Protein AF-A0AA39VRW8-F1 (afdb_monomer_lite)

Foldseek 3Di:
DVVVVVVVVVQLPVQPDDDLEAEEEDADPVVQQDDPVNLVVDAQRHARHQEYEYEYADDDCLQCVLSNVLSVCRNYVNHQKYKYWYDDQWIKIKIKGFDFDDFDDDPNDGPPLRPPRPNCSSLVGTAKIKIWIWIHHDPPGIDIDIDIAGDSCSSVVSSVVSNVD

Sequence (165 aa):
MELQRRAKGLFSCLFHDFSEVLNLQSDMVENMIVTRELREMLPSPLSTVKHLNLRLVTFSIHLVIAKLVDGLLWIAPHTKTVSIEYGDLDKASFKFSFSYKKQVIYDGKTANCCKSFPISCWQHCIEKVELEINHEYYRRGKNTKMYILKGADFMEQIDAVCSTF

Secondary structure (DSSP, 8-state):
-HHHHHHHHHHHHTTSSS-SEEEEEES-SGGG---HHHHHHS--S-SS--EEEEEE-SS--GGGHHHHHHHHHHHSTT-SEEEEEE-SSSEEEEEEEEEEPPPPEETTEE--TTTT-HHHHHHHHEEEEEEEEEEEETTTEEEEEEEEEESTTHHHHHHHHHTT-

Radius of gyration: 16.98 Å; chains: 1; bounding box: 42×40×42 Å

Structure (mmCIF, N/CA/C/O backbone):
data_AF-A0AA39VRW8-F1
#
_entry.id   AF-A0AA39VRW8-F1
#
loop_
_atom_site.group_PDB
_atom_site.id
_atom_site.type_symbol
_atom_site.label_atom_id
_atom_site.label_alt_id
_atom_site.label_comp_id
_atom_site.label_asym_id
_atom_site.label_entity_id
_atom_site.label_seq_id
_atom_site.pdbx_PDB_ins_code
_atom_site.Cartn_x
_atom_site.Cartn_y
_atom_site.Cartn_z
_atom_site.occupancy
_atom_site.B_iso_or_equiv
_atom_site.auth_seq_id
_atom_site.auth_comp_id
_atom_site.auth_asym_id
_atom_site.auth_atom_id
_atom_site.pdbx_PDB_model_num
ATOM 1 N N . MET A 1 1 ? 15.060 -24.378 16.123 1.00 37.03 1 MET A N 1
ATOM 2 C CA . MET A 1 1 ? 13.695 -23.977 16.544 1.00 37.03 1 MET A CA 1
ATOM 3 C C . MET A 1 1 ? 13.689 -22.895 17.631 1.00 37.03 1 MET A C 1
ATOM 5 O O . MET A 1 1 ? 12.884 -21.979 17.523 1.00 37.03 1 MET A O 1
ATOM 9 N N . GLU A 1 2 ? 14.601 -22.921 18.611 1.00 24.92 2 GLU A N 1
ATOM 10 C CA . GLU A 1 2 ? 14.696 -21.908 19.689 1.00 24.92 2 GLU A CA 1
ATOM 11 C C . GLU A 1 2 ? 15.100 -20.492 19.215 1.00 24.92 2 GLU A C 1
ATOM 13 O O . GLU A 1 2 ? 14.558 -19.490 19.678 1.00 24.92 2 GLU A O 1
ATOM 18 N N . LEU A 1 3 ? 16.007 -20.395 18.234 1.00 26.12 3 LEU A N 1
ATOM 19 C CA . LEU A 1 3 ? 16.495 -19.116 17.687 1.00 26.12 3 LEU A CA 1
ATOM 20 C C . LEU A 1 3 ? 15.412 -18.337 16.915 1.00 26.12 3 LEU A C 1
ATOM 22 O O . LEU A 1 3 ? 15.323 -17.119 17.043 1.00 26.12 3 LEU A O 1
ATOM 26 N N . GLN A 1 4 ? 14.516 -19.035 16.205 1.00 30.80 4 GLN A N 1
ATOM 27 C CA . GLN A 1 4 ? 13.349 -18.409 15.569 1.00 30.80 4 GLN A CA 1
ATOM 28 C C . GLN A 1 4 ? 12.312 -17.931 16.594 1.00 30.80 4 GLN A C 1
ATOM 30 O O . GLN A 1 4 ? 11.636 -16.940 16.345 1.00 30.80 4 GLN A O 1
ATOM 35 N N . ARG A 1 5 ? 12.183 -18.583 17.759 1.00 32.03 5 ARG A N 1
ATOM 36 C CA . ARG A 1 5 ? 11.284 -18.123 18.834 1.00 32.03 5 ARG A CA 1
ATOM 37 C C . ARG A 1 5 ? 11.820 -16.880 19.549 1.00 32.03 5 ARG A C 1
ATOM 39 O O . ARG A 1 5 ? 11.036 -15.994 19.870 1.00 32.03 5 ARG A O 1
ATOM 46 N N . ARG A 1 6 ? 13.142 -16.765 19.728 1.00 27.52 6 ARG A N 1
ATOM 47 C CA . ARG A 1 6 ? 13.767 -15.545 20.276 1.00 27.52 6 ARG A CA 1
ATOM 48 C C . ARG A 1 6 ? 13.667 -14.353 19.323 1.00 27.52 6 ARG A C 1
ATOM 50 O O . ARG A 1 6 ? 13.346 -13.262 19.780 1.00 27.52 6 ARG A O 1
ATOM 57 N N . ALA A 1 7 ? 13.825 -14.566 18.014 1.00 33.31 7 ALA A N 1
ATOM 58 C CA . ALA A 1 7 ? 13.551 -13.524 17.021 1.00 33.31 7 ALA A CA 1
ATOM 59 C C . ALA A 1 7 ? 12.066 -13.104 17.026 1.00 33.31 7 ALA A C 1
ATOM 61 O O . ALA A 1 7 ? 11.775 -11.915 16.987 1.00 33.31 7 ALA A O 1
ATOM 62 N N . LYS A 1 8 ? 11.126 -14.052 17.175 1.00 38.12 8 LYS A N 1
ATOM 63 C CA . LYS A 1 8 ? 9.679 -13.772 17.285 1.00 38.12 8 LYS A CA 1
ATOM 64 C C . LYS A 1 8 ? 9.315 -12.897 18.492 1.00 38.12 8 LYS A C 1
ATOM 66 O O . LYS A 1 8 ? 8.485 -12.005 18.353 1.00 38.12 8 LYS A O 1
ATOM 71 N N . GLY A 1 9 ? 9.946 -13.117 19.648 1.00 31.86 9 GLY A N 1
ATOM 72 C CA . GLY A 1 9 ? 9.745 -12.279 20.837 1.00 31.86 9 GLY A CA 1
ATOM 73 C C . GLY A 1 9 ? 10.324 -10.868 20.691 1.00 31.86 9 GLY A C 1
ATOM 74 O O . GLY A 1 9 ? 9.701 -9.905 21.125 1.00 31.86 9 GLY A O 1
ATOM 75 N N . LEU A 1 10 ? 11.477 -10.724 20.028 1.00 32.09 10 LEU A N 1
ATOM 76 C CA . LEU A 1 10 ? 12.074 -9.409 19.770 1.00 32.09 10 LEU A CA 1
ATOM 77 C C . LEU A 1 10 ? 11.315 -8.612 18.696 1.00 32.09 10 LEU A C 1
ATOM 79 O O . LEU A 1 10 ? 11.069 -7.429 18.900 1.00 32.09 10 LEU A O 1
ATOM 83 N N . PHE A 1 11 ? 10.888 -9.239 17.594 1.00 38.81 11 PHE A N 1
ATOM 84 C CA . PHE A 1 11 ? 10.153 -8.545 16.526 1.00 38.81 11 PHE A CA 1
ATOM 85 C C . PHE A 1 11 ? 8.737 -8.122 16.946 1.00 38.81 11 PHE A C 1
ATOM 87 O O . PHE A 1 11 ? 8.283 -7.061 16.536 1.00 38.81 11 PHE A O 1
ATOM 94 N N . SER A 1 12 ? 8.043 -8.903 17.782 1.00 36.72 12 SER A N 1
ATOM 95 C CA . SER A 1 12 ? 6.684 -8.561 18.234 1.00 36.72 12 SER A CA 1
ATOM 96 C C . SER A 1 12 ? 6.648 -7.475 19.317 1.00 36.72 12 SER A C 1
ATOM 98 O O . SER A 1 12 ? 5.653 -6.763 19.412 1.00 36.72 12 SER A O 1
ATOM 100 N N . CYS A 1 13 ? 7.695 -7.345 20.141 1.00 37.16 13 CYS A N 1
ATOM 101 C CA . CYS A 1 13 ? 7.709 -6.392 21.257 1.00 37.16 13 CYS A CA 1
ATOM 102 C C . CYS A 1 13 ? 8.375 -5.048 20.916 1.00 37.16 13 CYS A C 1
ATOM 104 O O . CYS A 1 13 ? 8.087 -4.059 21.581 1.00 37.16 13 CYS A O 1
ATOM 106 N N . LEU A 1 14 ? 9.237 -4.975 19.893 1.00 41.16 14 LEU A N 1
ATOM 107 C CA . LEU A 1 14 ? 9.950 -3.734 19.542 1.00 41.16 14 LEU A CA 1
ATOM 108 C C . LEU A 1 14 ? 9.127 -2.729 18.724 1.00 41.16 14 LEU A C 1
ATOM 110 O O . LEU A 1 14 ? 9.512 -1.568 18.650 1.00 41.16 14 LEU A O 1
ATOM 114 N N . PHE A 1 15 ? 8.014 -3.144 18.119 1.00 44.78 15 PHE A N 1
ATOM 115 C CA . PHE A 1 15 ? 7.197 -2.259 17.281 1.00 44.78 15 PHE A CA 1
ATOM 116 C C . PHE A 1 15 ? 5.932 -1.724 17.963 1.00 44.78 15 PHE A C 1
ATOM 118 O O . PHE A 1 15 ? 5.168 -0.986 17.339 1.00 44.78 15 PHE A O 1
ATOM 125 N N . HIS A 1 16 ? 5.684 -2.098 19.220 1.00 43.78 16 HIS A N 1
ATOM 126 C CA . HIS A 1 16 ? 4.430 -1.752 19.889 1.00 43.78 16 HIS A CA 1
ATOM 127 C C . HIS A 1 16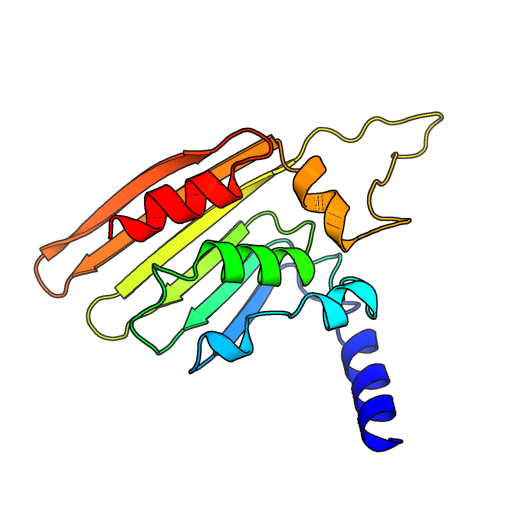 ? 4.323 -0.261 20.258 1.00 43.78 16 HIS A C 1
ATOM 129 O O . HIS A 1 16 ? 3.214 0.255 20.328 1.00 43.78 16 HIS A O 1
ATOM 135 N N . ASP A 1 17 ? 5.455 0.438 20.354 1.00 53.09 17 ASP A N 1
ATOM 136 C CA . ASP A 1 17 ? 5.576 1.894 20.471 1.00 53.09 17 ASP A CA 1
ATOM 137 C C . ASP A 1 17 ? 6.726 2.282 19.513 1.00 53.09 17 ASP A C 1
ATOM 139 O O . ASP A 1 17 ? 7.751 1.612 19.495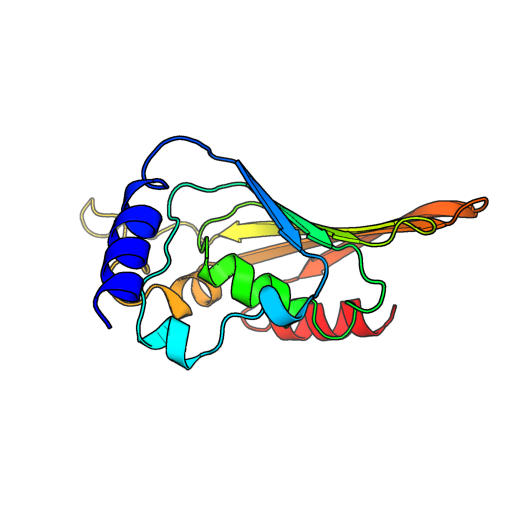 1.00 53.09 17 ASP A O 1
ATOM 143 N N . PHE A 1 18 ? 6.610 3.178 18.528 1.00 58.06 18 PHE A N 1
ATOM 144 C CA . PHE A 1 18 ? 6.936 4.603 18.704 1.00 58.06 18 PHE A CA 1
ATOM 145 C C . PHE A 1 18 ? 6.785 5.433 17.404 1.00 58.06 18 PHE A C 1
ATOM 147 O O . PHE A 1 18 ? 7.219 6.582 17.368 1.00 58.06 18 PHE A O 1
ATOM 154 N N . SER A 1 19 ? 6.211 4.909 16.311 1.00 71.00 19 SER A N 1
ATOM 155 C CA . SER A 1 19 ? 6.174 5.669 15.049 1.00 71.00 19 SER A CA 1
ATOM 156 C C . SER A 1 19 ? 4.911 5.446 14.226 1.00 71.00 19 SER A C 1
ATOM 158 O O . SER A 1 19 ? 4.552 4.320 13.892 1.00 71.00 19 SER A O 1
ATOM 160 N N . GLU A 1 20 ? 4.275 6.548 13.824 1.00 87.44 20 GLU A N 1
ATOM 161 C CA . GLU A 1 20 ? 3.204 6.539 12.819 1.00 87.44 20 GLU A CA 1
ATOM 162 C C . GLU A 1 20 ? 3.745 6.275 11.404 1.00 87.44 20 GLU A C 1
ATOM 164 O O . GLU A 1 20 ? 2.961 6.046 10.483 1.00 87.44 20 GLU A O 1
ATOM 169 N N . VAL A 1 21 ? 5.069 6.306 11.227 1.00 88.75 21 VAL A N 1
ATOM 170 C CA . VAL A 1 21 ? 5.759 6.125 9.948 1.00 88.75 21 VAL A CA 1
ATOM 171 C C . VAL A 1 21 ? 6.679 4.906 10.006 1.00 88.75 21 VAL A C 1
ATOM 173 O O . VAL A 1 21 ? 7.559 4.828 10.865 1.00 88.75 21 VAL A O 1
ATOM 176 N N . LEU A 1 22 ? 6.522 3.983 9.061 1.00 88.94 22 LEU A N 1
ATOM 177 C CA . LEU A 1 22 ? 7.422 2.858 8.835 1.00 88.94 22 LEU A CA 1
ATOM 178 C C . LEU A 1 22 ? 8.152 3.053 7.507 1.00 88.94 22 LEU A C 1
ATOM 180 O O . LEU A 1 22 ? 7.514 3.199 6.468 1.00 88.94 22 LEU A O 1
ATOM 184 N N . ASN A 1 23 ? 9.481 3.012 7.537 1.00 89.06 23 ASN A N 1
ATOM 185 C CA . ASN A 1 23 ? 10.305 3.036 6.333 1.00 89.06 23 ASN A CA 1
ATOM 186 C C . ASN A 1 23 ? 10.947 1.659 6.146 1.00 89.06 23 ASN A C 1
ATOM 188 O O . ASN A 1 23 ? 11.618 1.158 7.047 1.00 89.06 23 ASN A O 1
ATOM 192 N N . LEU A 1 24 ? 10.728 1.060 4.983 1.00 87.62 24 LEU A N 1
ATOM 193 C CA . LEU A 1 24 ? 11.280 -0.218 4.564 1.00 87.62 24 LEU A CA 1
ATOM 194 C C . LEU A 1 24 ? 12.177 0.009 3.350 1.00 87.62 24 LEU A C 1
ATOM 196 O O . LEU A 1 24 ? 11.863 0.810 2.470 1.00 87.62 24 LEU A O 1
ATOM 200 N N . GLN A 1 25 ? 13.277 -0.729 3.282 1.00 85.69 25 GLN A N 1
ATOM 201 C CA . GLN A 1 25 ? 14.137 -0.772 2.109 1.00 85.69 25 GLN A CA 1
ATOM 202 C C . GLN A 1 25 ? 14.427 -2.230 1.769 1.00 85.69 25 GLN A C 1
ATOM 204 O O . GLN A 1 25 ? 14.703 -3.027 2.665 1.00 85.69 25 GLN A O 1
ATOM 209 N N . SER A 1 26 ? 14.356 -2.576 0.487 1.00 82.19 26 SER A N 1
ATOM 210 C CA . SER A 1 26 ? 14.767 -3.891 -0.001 1.00 82.19 26 SER A CA 1
ATOM 211 C C . SER A 1 26 ? 15.447 -3.781 -1.351 1.00 82.19 26 SER A C 1
ATOM 213 O O . SER A 1 26 ? 15.061 -2.973 -2.195 1.00 82.19 26 SER A O 1
ATOM 215 N N . ASP A 1 27 ? 16.419 -4.655 -1.572 1.00 75.19 27 ASP A N 1
ATOM 216 C CA . ASP A 1 27 ? 17.063 -4.793 -2.873 1.00 75.19 27 ASP A CA 1
ATOM 217 C C . ASP A 1 27 ? 16.206 -5.648 -3.817 1.00 75.19 27 ASP A C 1
ATOM 219 O O . ASP A 1 27 ? 16.127 -5.374 -5.011 1.00 75.19 27 ASP A O 1
ATOM 223 N N . MET A 1 28 ? 15.492 -6.637 -3.268 1.00 70.25 28 MET A N 1
ATOM 224 C CA . MET A 1 28 ? 14.669 -7.594 -4.015 1.00 70.25 28 MET A CA 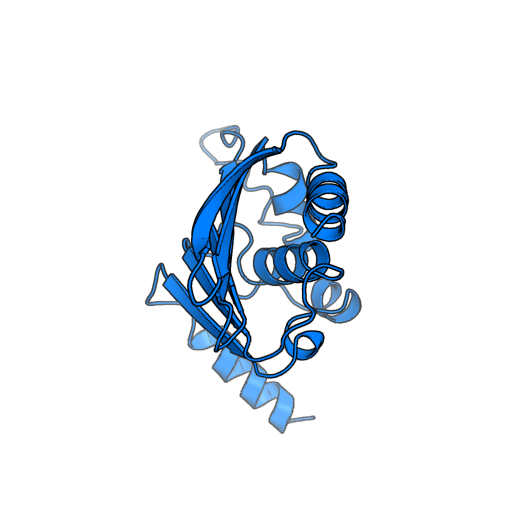1
ATOM 225 C C . MET A 1 28 ? 13.191 -7.458 -3.653 1.00 70.25 28 MET A C 1
ATOM 227 O O . MET A 1 28 ? 12.838 -7.279 -2.481 1.00 70.25 28 MET A O 1
ATOM 231 N N . VAL A 1 29 ? 12.321 -7.578 -4.651 1.00 72.94 29 VAL A N 1
ATOM 232 C CA . VAL A 1 29 ? 10.869 -7.441 -4.477 1.00 72.94 29 VAL A CA 1
ATOM 233 C C . VAL A 1 29 ? 10.285 -8.645 -3.741 1.00 72.94 29 VAL A C 1
ATOM 235 O O . VAL A 1 29 ? 9.385 -8.502 -2.915 1.00 72.94 29 VAL A O 1
ATOM 238 N N . GLU A 1 30 ? 10.841 -9.828 -3.986 1.00 72.75 30 GLU A N 1
ATOM 239 C CA . GLU A 1 30 ? 10.410 -11.108 -3.426 1.00 72.75 30 GLU A CA 1
ATOM 240 C C . GLU A 1 30 ? 10.442 -11.113 -1.895 1.00 72.75 30 GLU A C 1
ATOM 242 O O . GLU A 1 30 ? 9.574 -11.709 -1.262 1.00 72.75 30 GLU A O 1
ATOM 247 N N . ASN A 1 31 ? 11.383 -10.381 -1.291 1.00 69.75 31 ASN A N 1
ATOM 248 C CA . ASN A 1 31 ? 11.512 -10.271 0.165 1.00 69.75 31 ASN A CA 1
ATOM 249 C C . ASN A 1 31 ? 10.311 -9.587 0.832 1.00 69.75 31 ASN A C 1
ATOM 251 O O . ASN A 1 31 ? 10.116 -9.729 2.037 1.00 69.75 31 ASN A O 1
ATOM 255 N N . MET A 1 32 ? 9.530 -8.823 0.066 1.00 71.12 32 MET A N 1
ATOM 256 C CA . MET A 1 32 ? 8.383 -8.063 0.564 1.00 71.12 32 MET A CA 1
ATOM 257 C C . MET A 1 32 ? 7.048 -8.772 0.301 1.00 71.12 32 MET A C 1
ATOM 259 O O . MET A 1 32 ? 6.003 -8.318 0.771 1.00 71.12 32 MET A O 1
ATOM 263 N N . ILE A 1 33 ? 7.057 -9.901 -0.415 1.00 74.12 33 ILE A N 1
ATOM 264 C CA . ILE A 1 33 ? 5.852 -10.687 -0.680 1.00 74.12 33 ILE A CA 1
ATOM 265 C C . ILE A 1 33 ? 5.596 -11.613 0.512 1.00 74.12 33 ILE A C 1
ATOM 267 O O . ILE A 1 33 ? 6.244 -12.644 0.687 1.00 74.12 33 ILE A O 1
ATOM 271 N N . VAL A 1 34 ? 4.608 -11.263 1.334 1.00 73.62 34 VAL A N 1
ATOM 272 C CA . VAL A 1 34 ? 4.183 -12.109 2.456 1.00 73.62 34 VAL A CA 1
ATOM 273 C C . VAL A 1 34 ? 3.289 -13.236 1.944 1.00 73.62 34 VAL A C 1
ATOM 275 O O . VAL A 1 34 ? 2.186 -12.970 1.451 1.00 73.62 34 VAL A O 1
ATOM 278 N N . THR A 1 35 ? 3.736 -14.485 2.102 1.00 76.75 35 THR A N 1
ATOM 279 C CA . THR A 1 35 ? 2.990 -15.672 1.658 1.00 76.75 35 THR A CA 1
ATOM 280 C C . THR A 1 35 ? 1.731 -15.906 2.486 1.00 76.75 35 THR A C 1
ATOM 282 O O . THR A 1 35 ? 1.658 -15.538 3.659 1.00 76.75 35 THR A O 1
ATOM 285 N N . ARG A 1 36 ? 0.726 -16.547 1.884 1.00 76.06 36 ARG A N 1
ATOM 286 C CA . ARG A 1 36 ? -0.567 -16.810 2.524 1.00 76.06 36 ARG A CA 1
ATOM 287 C C . ARG A 1 36 ? -0.429 -17.635 3.805 1.00 76.06 36 ARG A C 1
ATOM 289 O O . ARG A 1 36 ? -1.096 -17.328 4.788 1.00 76.06 36 ARG A O 1
ATOM 296 N N . GLU A 1 37 ? 0.464 -18.619 3.817 1.00 77.69 37 GLU A N 1
ATOM 297 C CA . GLU A 1 37 ? 0.707 -19.483 4.976 1.00 77.69 37 GLU A CA 1
ATOM 298 C C . GLU A 1 37 ? 1.172 -18.657 6.180 1.00 77.69 37 GLU A C 1
ATOM 300 O O . GLU A 1 37 ? 0.676 -18.832 7.291 1.00 77.69 37 GLU A O 1
ATOM 305 N N . LEU A 1 38 ? 2.077 -17.694 5.961 1.00 72.62 38 LEU A N 1
ATOM 306 C CA . LEU A 1 38 ? 2.534 -16.792 7.020 1.00 72.62 38 LEU A CA 1
ATOM 307 C C . LEU A 1 38 ? 1.398 -15.920 7.551 1.00 72.62 38 LEU A C 1
ATOM 309 O O . LEU A 1 38 ? 1.325 -15.694 8.759 1.00 72.62 38 LEU A O 1
ATOM 313 N N . ARG A 1 39 ? 0.500 -15.470 6.669 1.00 75.00 39 ARG A N 1
ATOM 314 C CA . ARG A 1 39 ? -0.655 -14.657 7.063 1.00 75.00 39 ARG A CA 1
ATOM 315 C C . ARG A 1 39 ? -1.622 -15.435 7.934 1.00 75.00 39 ARG A C 1
ATOM 317 O O . ARG A 1 39 ? -2.100 -14.891 8.917 1.00 75.00 39 ARG A O 1
ATOM 324 N N . GLU A 1 40 ? -1.897 -16.689 7.589 1.00 72.06 40 GLU A N 1
ATOM 325 C CA . GLU A 1 40 ? -2.798 -17.559 8.353 1.00 72.06 40 GLU A CA 1
ATOM 326 C C . GLU A 1 40 ? -2.211 -17.936 9.722 1.00 72.06 40 GLU A C 1
ATOM 328 O O . GLU A 1 40 ? -2.952 -18.132 10.684 1.00 72.06 40 GLU A O 1
ATOM 333 N N . MET A 1 41 ? -0.882 -17.995 9.831 1.00 72.19 41 MET A N 1
ATOM 334 C CA . MET A 1 41 ? -0.191 -18.365 11.067 1.00 72.19 41 MET A CA 1
ATOM 335 C C . MET A 1 41 ? 0.083 -17.196 12.019 1.00 72.19 41 MET A C 1
ATOM 337 O O . MET A 1 41 ? 0.296 -17.436 13.211 1.00 72.19 41 MET A O 1
ATOM 341 N N . LEU A 1 42 ? 0.154 -15.958 11.522 1.00 69.19 42 LEU A N 1
ATOM 342 C CA . LEU A 1 42 ? 0.600 -14.800 12.297 1.00 69.19 42 LEU A CA 1
ATOM 343 C C . LEU A 1 42 ? -0.400 -13.640 12.192 1.00 69.19 42 LEU A C 1
ATOM 345 O O . LEU A 1 42 ? -0.839 -13.302 11.092 1.00 69.19 42 LEU A O 1
ATOM 349 N N . PRO A 1 43 ? -0.745 -12.981 13.314 1.00 69.75 43 PRO A N 1
ATOM 350 C CA . PRO A 1 43 ? -1.504 -11.743 13.245 1.00 69.75 43 PRO A CA 1
ATOM 351 C C . PRO A 1 43 ? -0.675 -10.654 12.556 1.00 69.75 43 PRO A C 1
ATOM 353 O O . PRO A 1 43 ? 0.557 -10.705 12.541 1.00 69.75 43 PRO A O 1
ATOM 356 N N . SER A 1 44 ? -1.366 -9.636 12.039 1.00 70.75 44 SER A N 1
ATOM 357 C CA . SER A 1 44 ? -0.708 -8.424 11.554 1.00 70.75 44 SER A CA 1
ATOM 358 C C . SER A 1 44 ? 0.189 -7.840 12.655 1.00 70.75 44 SER A C 1
ATOM 360 O O . SER A 1 44 ? -0.309 -7.587 13.756 1.00 70.75 44 SER A O 1
ATOM 362 N N . PRO A 1 45 ? 1.472 -7.574 12.371 1.00 70.12 45 PRO A N 1
ATOM 363 C CA . PRO A 1 45 ? 2.418 -7.114 13.376 1.00 70.12 45 PRO A CA 1
ATOM 364 C C . PRO A 1 45 ? 2.197 -5.658 13.810 1.00 70.12 45 PRO A C 1
ATOM 366 O O . PRO A 1 45 ? 2.508 -5.338 14.954 1.00 70.12 45 PRO A O 1
ATOM 369 N N . LEU A 1 46 ? 1.674 -4.770 12.945 1.00 75.94 46 LEU A N 1
ATOM 370 C CA . LEU A 1 46 ? 1.670 -3.321 13.199 1.00 75.94 46 LEU A CA 1
ATOM 371 C C . LEU A 1 46 ? 0.262 -2.721 13.127 1.00 75.94 46 LEU A C 1
ATOM 373 O O . LEU A 1 46 ? -0.366 -2.699 12.074 1.00 75.94 46 LEU A O 1
ATOM 377 N N . SER A 1 47 ? -0.238 -2.182 14.240 1.00 71.12 47 SER A N 1
ATOM 378 C CA . SER A 1 47 ? -1.574 -1.557 14.300 1.00 71.12 47 SER A CA 1
ATOM 379 C C . SER A 1 47 ? -1.552 -0.023 14.329 1.00 71.12 47 SER A C 1
ATOM 381 O O . SER A 1 47 ? -2.568 0.607 14.043 1.00 71.12 47 SER A O 1
ATOM 383 N N . THR A 1 48 ? -0.407 0.585 14.648 1.00 75.25 48 THR A N 1
ATOM 384 C CA . THR A 1 48 ? -0.257 2.035 14.876 1.00 75.25 48 THR A CA 1
ATOM 385 C C . THR A 1 48 ? 0.302 2.799 13.674 1.00 75.25 48 THR A C 1
ATOM 387 O O . THR A 1 48 ? 0.159 4.021 13.599 1.00 75.25 48 THR A O 1
ATOM 390 N N . VAL A 1 49 ? 0.910 2.097 12.716 1.00 83.62 49 VAL A N 1
ATOM 391 C CA . VAL A 1 49 ? 1.517 2.700 11.524 1.00 83.62 49 VAL A CA 1
ATOM 392 C C . VAL A 1 49 ? 0.434 3.301 10.630 1.00 83.62 49 VAL A C 1
ATOM 394 O O . VAL A 1 49 ? -0.494 2.618 10.198 1.00 83.62 49 VAL A O 1
ATOM 397 N N . LYS A 1 50 ? 0.574 4.595 10.332 1.00 89.19 50 LYS A N 1
ATOM 398 C CA . LYS A 1 50 ? -0.295 5.349 9.420 1.00 89.19 50 LYS A CA 1
ATOM 399 C C . LYS A 1 50 ? 0.341 5.557 8.052 1.00 89.19 50 LYS A C 1
ATOM 401 O O . LYS A 1 50 ? -0.388 5.733 7.081 1.00 89.19 50 LYS A O 1
ATOM 406 N N . HIS A 1 51 ? 1.663 5.572 7.967 1.00 92.88 51 HIS A N 1
ATOM 407 C CA . HIS A 1 51 ? 2.390 5.849 6.738 1.00 92.88 51 HIS A CA 1
ATOM 408 C C . HIS A 1 51 ? 3.472 4.794 6.550 1.00 92.88 51 HIS A C 1
ATOM 410 O O . HIS A 1 51 ? 4.323 4.622 7.418 1.00 92.88 51 HIS A O 1
ATOM 416 N N . LEU A 1 52 ? 3.444 4.094 5.424 1.00 92.56 52 LEU A N 1
ATOM 417 C CA . LEU A 1 52 ? 4.437 3.093 5.078 1.00 92.56 52 LEU A CA 1
ATOM 418 C C . LEU A 1 52 ? 5.150 3.532 3.806 1.00 92.56 52 LEU A C 1
ATOM 420 O O . LEU A 1 52 ? 4.515 3.710 2.771 1.00 92.56 52 LEU A O 1
ATOM 424 N N . ASN A 1 53 ? 6.467 3.680 3.877 1.00 92.44 53 ASN A N 1
ATOM 425 C CA . ASN A 1 53 ? 7.305 3.996 2.729 1.00 92.44 53 ASN A CA 1
ATOM 426 C C . ASN A 1 53 ? 8.208 2.802 2.430 1.00 92.44 53 ASN A C 1
ATOM 428 O O . ASN A 1 53 ? 8.916 2.327 3.313 1.00 92.44 53 ASN A O 1
ATOM 432 N N . LEU A 1 54 ? 8.188 2.324 1.194 1.00 90.06 54 LEU A N 1
ATOM 433 C CA . LEU A 1 54 ? 9.016 1.238 0.702 1.00 90.06 54 LEU A CA 1
ATOM 434 C C . LEU A 1 54 ? 9.936 1.780 -0.391 1.00 90.06 54 LEU A C 1
ATOM 436 O O . LEU A 1 54 ? 9.464 2.268 -1.414 1.00 90.06 54 LEU A O 1
ATOM 440 N N . ARG A 1 55 ? 11.246 1.660 -0.190 1.00 88.19 55 ARG A N 1
ATOM 441 C CA . ARG A 1 55 ? 12.252 1.950 -1.212 1.00 88.19 55 ARG A CA 1
ATOM 442 C C . ARG A 1 55 ? 12.796 0.647 -1.788 1.00 88.19 55 ARG A C 1
ATOM 444 O O . ARG A 1 55 ? 13.295 -0.197 -1.044 1.00 88.19 55 ARG A O 1
ATOM 451 N N . LEU A 1 56 ? 12.719 0.501 -3.103 1.00 84.31 56 LEU A N 1
ATOM 452 C CA . LEU A 1 56 ? 13.229 -0.648 -3.842 1.00 84.31 56 LEU A CA 1
ATOM 453 C C . LEU A 1 56 ? 14.382 -0.214 -4.741 1.00 84.31 56 LEU A C 1
ATOM 455 O O . LEU A 1 56 ? 14.320 0.822 -5.398 1.00 84.31 56 LEU A O 1
ATOM 459 N N . VAL A 1 57 ? 15.448 -1.006 -4.763 1.00 76.25 57 VAL A N 1
ATOM 460 C CA . VAL A 1 57 ? 16.625 -0.710 -5.599 1.00 76.25 57 VAL A CA 1
ATOM 461 C C . VAL A 1 57 ? 16.450 -1.248 -7.029 1.00 76.25 57 VAL A C 1
ATOM 463 O O . VAL A 1 57 ? 17.035 -0.721 -7.970 1.00 76.25 57 VAL A O 1
ATOM 466 N N . THR A 1 58 ? 15.613 -2.270 -7.226 1.00 68.94 58 THR A N 1
ATOM 467 C CA . THR A 1 58 ? 15.444 -2.977 -8.508 1.00 68.94 58 THR A CA 1
ATOM 468 C C . THR A 1 58 ? 14.314 -2.429 -9.395 1.00 68.94 58 THR A C 1
ATOM 470 O O . THR A 1 58 ? 13.381 -1.774 -8.936 1.00 68.94 58 THR A O 1
ATOM 473 N N . PHE A 1 59 ? 14.419 -2.698 -10.706 1.00 61.56 59 PHE A N 1
ATOM 474 C CA . PHE A 1 59 ? 13.745 -1.952 -11.784 1.00 61.56 59 PHE A CA 1
ATOM 475 C C . PHE A 1 59 ? 12.468 -2.592 -12.365 1.00 61.56 59 PHE A C 1
ATOM 477 O O . PHE A 1 59 ? 11.950 -2.107 -13.367 1.00 61.56 59 PHE A O 1
ATOM 484 N N . SER A 1 60 ? 11.926 -3.671 -11.792 1.00 64.88 60 SER A N 1
ATOM 485 C CA . SER A 1 60 ? 10.810 -4.400 -12.429 1.00 64.88 60 SER A CA 1
ATOM 486 C C . SER A 1 60 ? 9.697 -4.750 -11.453 1.00 64.88 60 SER A C 1
ATOM 488 O O . SER A 1 60 ? 9.456 -5.916 -11.154 1.00 64.88 60 SER A O 1
ATOM 490 N N . ILE A 1 61 ? 9.007 -3.723 -10.953 1.00 69.75 61 ILE A N 1
ATOM 491 C CA . ILE A 1 61 ? 7.965 -3.902 -9.932 1.00 69.75 61 ILE A CA 1
ATOM 492 C C . ILE A 1 61 ? 6.535 -3.849 -10.473 1.00 69.75 61 ILE A C 1
ATOM 494 O O . ILE A 1 61 ? 5.619 -4.266 -9.772 1.00 69.75 61 ILE A O 1
ATOM 498 N N . HIS A 1 62 ? 6.334 -3.367 -11.704 1.00 67.00 62 HIS A N 1
ATOM 499 C CA . HIS A 1 62 ? 5.014 -3.079 -12.282 1.00 67.00 62 HIS A CA 1
ATOM 500 C C . HIS A 1 62 ? 4.032 -4.256 -12.216 1.00 67.00 62 HIS A C 1
ATOM 502 O O . HIS A 1 62 ? 2.871 -4.069 -11.866 1.00 67.00 62 HIS A O 1
ATOM 508 N N . LEU A 1 63 ? 4.524 -5.476 -12.447 1.00 69.62 63 LEU A N 1
ATOM 509 C CA . LEU A 1 63 ? 3.724 -6.708 -12.460 1.00 69.62 63 LEU A CA 1
ATOM 510 C C . LEU A 1 63 ? 3.416 -7.277 -11.063 1.00 69.62 63 LEU A C 1
ATOM 512 O O . LEU A 1 63 ? 2.760 -8.310 -10.941 1.00 69.62 63 LEU A O 1
ATOM 516 N N . VAL A 1 64 ? 3.943 -6.661 -10.004 1.00 84.12 64 VAL A N 1
ATOM 517 C CA . VAL A 1 64 ? 3.840 -7.163 -8.626 1.00 84.12 64 VAL A CA 1
ATOM 518 C C . VAL A 1 64 ? 3.404 -6.086 -7.633 1.00 84.12 64 VAL A C 1
ATOM 520 O O . VAL A 1 64 ? 3.417 -6.326 -6.427 1.00 84.12 64 VAL A O 1
ATOM 523 N N . ILE A 1 65 ? 2.966 -4.917 -8.113 1.00 88.62 65 ILE A N 1
ATOM 524 C CA . ILE A 1 65 ? 2.560 -3.803 -7.248 1.00 88.62 65 ILE A CA 1
ATOM 525 C C . ILE A 1 65 ? 1.362 -4.165 -6.380 1.00 88.62 65 ILE A C 1
ATOM 527 O O . ILE A 1 65 ? 1.423 -3.905 -5.180 1.00 88.62 65 ILE A O 1
ATOM 531 N N . ALA A 1 66 ? 0.311 -4.802 -6.909 1.00 89.25 66 ALA A N 1
ATOM 532 C CA . ALA A 1 66 ? -0.813 -5.176 -6.050 1.00 89.25 66 ALA A CA 1
ATOM 533 C C . ALA A 1 66 ? -0.383 -6.185 -4.980 1.00 89.25 66 ALA A C 1
ATOM 535 O O . ALA A 1 66 ? -0.753 -6.028 -3.821 1.00 89.25 66 ALA A O 1
ATOM 536 N N . LYS A 1 67 ? 0.478 -7.156 -5.322 1.00 87.12 67 LYS A N 1
ATOM 537 C CA . LYS A 1 67 ? 1.040 -8.119 -4.352 1.00 87.12 67 LYS A CA 1
ATOM 538 C C . LYS A 1 67 ? 1.867 -7.433 -3.265 1.00 87.12 67 LYS A C 1
ATOM 540 O O . LYS A 1 67 ? 1.793 -7.827 -2.103 1.00 87.12 67 LYS A O 1
ATOM 545 N N . LEU A 1 68 ? 2.639 -6.411 -3.633 1.00 88.69 68 LEU A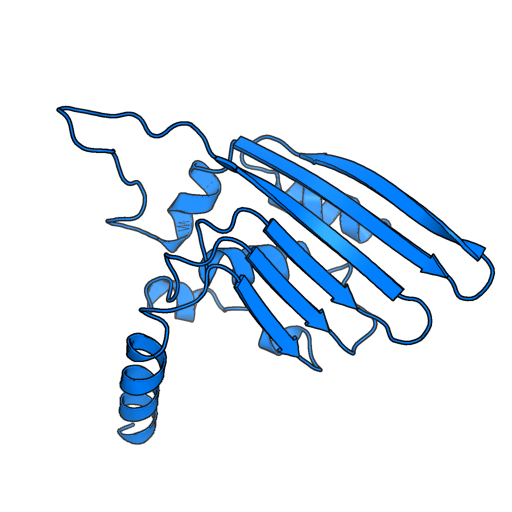 N 1
ATOM 546 C CA . LEU A 1 68 ? 3.379 -5.587 -2.682 1.00 88.69 68 LEU A CA 1
ATOM 547 C C . LEU A 1 68 ? 2.426 -4.828 -1.763 1.00 88.69 68 LEU A C 1
ATOM 549 O O . LEU A 1 68 ? 2.535 -4.950 -0.549 1.00 88.69 68 LEU A O 1
ATOM 553 N N . VAL A 1 69 ? 1.464 -4.087 -2.316 1.00 90.62 69 VAL A N 1
ATOM 554 C CA . VAL A 1 69 ? 0.488 -3.323 -1.524 1.00 90.62 69 VAL A CA 1
ATOM 555 C C . VAL A 1 69 ? -0.300 -4.245 -0.591 1.00 90.62 69 VAL A C 1
ATOM 557 O O . VAL A 1 69 ? -0.478 -3.921 0.577 1.00 90.62 69 VAL A O 1
ATOM 560 N N . ASP A 1 70 ? -0.707 -5.417 -1.067 1.00 88.50 70 ASP A N 1
ATOM 561 C CA . ASP A 1 70 ? -1.388 -6.452 -0.290 1.00 88.50 70 ASP A CA 1
ATOM 562 C C . ASP A 1 70 ? -0.523 -6.981 0.872 1.00 88.50 70 ASP A C 1
ATOM 564 O O . ASP A 1 70 ? -0.991 -7.066 2.009 1.00 88.50 70 ASP A O 1
ATOM 568 N N . GLY A 1 71 ? 0.764 -7.258 0.636 1.00 85.88 71 GLY A N 1
ATOM 569 C CA . GLY A 1 71 ? 1.710 -7.626 1.695 1.00 85.88 71 GLY A CA 1
ATOM 570 C C . GLY A 1 71 ? 1.924 -6.509 2.722 1.00 85.88 71 GLY A C 1
ATOM 571 O O . GLY A 1 71 ? 1.925 -6.757 3.927 1.00 85.88 71 GLY A O 1
ATOM 572 N N . LEU A 1 72 ? 2.043 -5.264 2.262 1.00 88.75 72 LEU A N 1
ATOM 573 C CA . LEU A 1 72 ? 2.233 -4.086 3.111 1.00 88.75 72 LEU A CA 1
ATOM 574 C C . LEU A 1 72 ? 0.989 -3.777 3.959 1.00 88.75 72 LEU A C 1
ATOM 576 O O . LEU A 1 72 ? 1.115 -3.455 5.140 1.00 88.75 72 LEU A O 1
ATOM 580 N N . LEU A 1 73 ? -0.212 -3.937 3.397 1.00 87.00 73 LEU A N 1
ATOM 581 C CA . LEU A 1 73 ? -1.474 -3.835 4.133 1.00 87.00 73 LEU A CA 1
ATOM 582 C C . LEU A 1 73 ? -1.672 -5.013 5.091 1.00 87.00 73 LEU A C 1
ATOM 584 O O . LEU A 1 73 ? -2.284 -4.839 6.137 1.00 87.00 73 LEU A O 1
ATOM 588 N N . TRP A 1 74 ? -1.114 -6.193 4.816 1.00 83.88 74 TRP A N 1
ATOM 589 C CA . TRP A 1 74 ? -1.079 -7.252 5.824 1.00 83.88 74 TRP A CA 1
ATOM 590 C C . TRP A 1 74 ? -0.158 -6.904 7.005 1.00 83.88 74 TRP A C 1
ATOM 592 O O . TRP A 1 74 ? -0.499 -7.211 8.146 1.00 83.88 74 TRP A O 1
ATOM 602 N N . ILE A 1 75 ? 0.981 -6.245 6.755 1.00 80.94 75 ILE A N 1
ATOM 603 C CA . ILE A 1 75 ? 1.898 -5.783 7.811 1.00 80.94 75 ILE A CA 1
ATOM 604 C C . ILE A 1 75 ? 1.245 -4.681 8.663 1.00 80.94 75 ILE A C 1
ATOM 606 O O . ILE A 1 75 ? 1.394 -4.687 9.887 1.00 80.94 75 ILE A O 1
ATOM 610 N N . ALA A 1 76 ? 0.560 -3.734 8.008 1.00 84.19 76 ALA A N 1
ATOM 611 C CA . ALA A 1 76 ? -0.042 -2.549 8.617 1.00 84.19 76 ALA A CA 1
ATOM 612 C C . ALA A 1 76 ? -1.452 -2.239 8.040 1.00 84.19 76 ALA A C 1
ATOM 614 O O . ALA A 1 76 ? -1.609 -1.302 7.250 1.00 84.19 76 ALA A O 1
ATOM 615 N N . PRO A 1 77 ? -2.508 -2.961 8.466 1.00 81.12 77 PRO A N 1
ATOM 616 C CA . PRO A 1 77 ? -3.851 -2.974 7.853 1.00 81.12 77 PRO A CA 1
ATOM 617 C C . PRO A 1 77 ? -4.653 -1.678 7.966 1.00 81.12 77 PRO A C 1
ATOM 619 O O . PRO A 1 77 ? -5.722 -1.555 7.369 1.00 81.12 77 PRO A O 1
ATOM 622 N N . HIS A 1 78 ? -4.162 -0.707 8.734 1.00 80.62 78 HIS A N 1
ATOM 623 C CA . HIS A 1 78 ? -4.790 0.604 8.913 1.00 80.62 78 HIS A CA 1
ATOM 624 C C . HIS A 1 78 ? -3.907 1.761 8.460 1.00 80.62 78 HIS A C 1
ATOM 626 O O . HIS A 1 78 ? -4.155 2.919 8.805 1.00 80.62 78 HIS A O 1
ATOM 632 N N . THR A 1 79 ? -2.889 1.457 7.658 1.00 88.12 79 THR A N 1
ATOM 633 C CA . THR A 1 79 ? -2.066 2.482 7.036 1.00 88.12 79 THR A CA 1
ATOM 634 C C . THR A 1 79 ? -2.933 3.401 6.175 1.00 88.12 79 THR A C 1
ATOM 636 O O . THR A 1 79 ? -3.722 2.966 5.341 1.00 88.12 79 THR A O 1
ATOM 639 N N . LYS A 1 80 ? -2.787 4.708 6.374 1.00 92.75 80 LYS A N 1
ATOM 640 C CA . LYS A 1 80 ? -3.425 5.746 5.562 1.00 92.75 80 LYS A CA 1
ATOM 641 C C . LYS A 1 80 ? -2.723 5.920 4.228 1.00 92.75 80 LYS A C 1
ATOM 643 O O . LYS A 1 80 ? -3.392 6.227 3.248 1.00 92.75 80 LYS A O 1
ATOM 648 N N . THR A 1 81 ? -1.401 5.744 4.182 1.00 95.56 81 THR A N 1
ATOM 649 C CA . THR A 1 81 ? -0.645 5.876 2.934 1.00 95.56 81 THR A CA 1
ATOM 650 C C . THR A 1 81 ? 0.436 4.821 2.765 1.00 95.56 81 THR A C 1
ATOM 652 O O . THR A 1 81 ? 1.259 4.649 3.662 1.00 95.56 81 THR A O 1
ATOM 655 N N . VAL A 1 82 ? 0.505 4.209 1.586 1.00 95.25 82 VAL A N 1
ATOM 656 C CA . VAL A 1 82 ? 1.657 3.409 1.149 1.00 95.25 82 VAL A CA 1
ATOM 657 C C . VAL A 1 82 ? 2.370 4.174 0.040 1.00 95.25 82 VAL A C 1
ATOM 659 O O . VAL A 1 82 ? 1.738 4.538 -0.946 1.00 95.25 82 VAL A O 1
ATOM 662 N N . SER A 1 83 ? 3.669 4.408 0.186 1.00 94.25 83 SER A N 1
ATOM 663 C CA . SER A 1 83 ? 4.524 4.981 -0.856 1.00 94.25 83 SER A CA 1
ATOM 664 C C . SER A 1 83 ? 5.545 3.933 -1.277 1.00 94.25 83 SER A C 1
ATOM 666 O O . SER A 1 83 ? 6.208 3.360 -0.419 1.00 94.25 83 SER A O 1
ATOM 668 N N . ILE A 1 84 ? 5.680 3.674 -2.572 1.00 91.94 84 ILE A N 1
ATOM 669 C CA . ILE A 1 84 ? 6.673 2.759 -3.135 1.00 91.94 84 ILE A CA 1
ATOM 670 C C . ILE A 1 84 ? 7.530 3.563 -4.100 1.00 91.94 84 ILE A C 1
ATOM 672 O O . ILE A 1 84 ? 7.014 4.079 -5.086 1.00 91.94 84 ILE A O 1
ATOM 676 N N . GLU A 1 85 ? 8.819 3.672 -3.817 1.00 89.56 85 GLU A N 1
ATOM 677 C CA . GLU A 1 85 ? 9.803 4.341 -4.666 1.00 89.56 85 GLU A CA 1
ATOM 678 C C . GLU A 1 85 ? 10.777 3.308 -5.218 1.00 89.56 85 GLU A C 1
ATOM 680 O O . GLU A 1 85 ? 11.235 2.436 -4.479 1.00 89.56 85 GLU A O 1
ATOM 685 N N . TYR A 1 86 ? 11.108 3.402 -6.503 1.00 85.06 86 TYR A N 1
ATOM 686 C CA . TYR A 1 86 ? 12.063 2.500 -7.135 1.00 85.06 86 TYR A CA 1
ATOM 687 C C . TYR A 1 86 ? 12.788 3.157 -8.307 1.00 85.06 86 TYR A C 1
ATOM 689 O O . TYR A 1 86 ? 12.320 4.138 -8.892 1.00 85.06 86 TYR A O 1
ATOM 697 N N . GLY A 1 87 ? 13.945 2.581 -8.629 1.00 75.44 87 GLY A N 1
ATOM 698 C CA . GLY A 1 87 ? 14.863 3.082 -9.642 1.00 75.44 87 GLY A CA 1
ATOM 699 C C . GLY A 1 87 ? 15.820 4.152 -9.108 1.00 75.44 87 GLY A C 1
ATOM 700 O O . GLY A 1 87 ? 15.453 5.000 -8.296 1.00 75.44 87 GLY A O 1
ATOM 701 N N . ASP A 1 88 ? 17.072 4.102 -9.570 1.00 68.75 88 ASP A N 1
ATOM 702 C CA . ASP A 1 88 ? 18.105 5.088 -9.208 1.00 68.75 88 ASP A CA 1
ATOM 703 C C . ASP A 1 88 ? 18.224 6.234 -10.232 1.00 68.75 88 ASP A C 1
ATOM 705 O O . ASP A 1 88 ? 18.380 7.389 -9.834 1.00 68.75 88 ASP A O 1
ATOM 709 N N . LEU A 1 89 ? 18.140 5.933 -11.537 1.00 65.31 89 LEU A N 1
ATOM 710 C CA . LEU A 1 89 ? 18.325 6.911 -12.626 1.00 65.31 89 LEU A CA 1
ATOM 711 C C . LEU A 1 89 ? 17.003 7.468 -13.171 1.00 65.31 89 LEU A C 1
ATOM 713 O O . LEU A 1 89 ? 16.861 8.683 -13.285 1.00 65.31 89 LEU A O 1
ATOM 717 N N . ASP A 1 90 ? 16.043 6.589 -13.462 1.00 70.56 90 ASP A N 1
ATOM 718 C CA . ASP A 1 90 ? 14.664 6.951 -13.794 1.00 70.56 90 ASP A CA 1
ATOM 719 C C . ASP A 1 90 ? 13.794 6.584 -12.595 1.00 70.56 90 ASP A C 1
ATOM 721 O O . ASP A 1 90 ? 13.441 5.420 -12.389 1.00 70.56 90 ASP A O 1
ATOM 725 N N . LYS A 1 91 ? 13.534 7.577 -11.742 1.00 79.50 91 LYS A N 1
ATOM 726 C CA . LYS A 1 91 ? 12.791 7.367 -10.502 1.00 79.50 91 LYS A CA 1
ATOM 727 C C . LYS A 1 91 ? 11.320 7.261 -10.824 1.00 79.50 91 LYS A C 1
ATOM 729 O O . LYS A 1 91 ? 10.739 8.153 -11.444 1.00 79.50 91 LYS A O 1
ATOM 734 N N . ALA A 1 92 ? 10.694 6.207 -10.340 1.00 85.44 92 ALA A N 1
ATOM 735 C CA . ALA A 1 92 ? 9.255 6.106 -10.358 1.00 85.44 92 ALA A CA 1
ATOM 736 C C . ALA A 1 92 ? 8.733 5.864 -8.948 1.00 85.44 92 ALA A C 1
ATOM 738 O O . ALA A 1 92 ? 9.377 5.224 -8.112 1.00 85.44 92 ALA A O 1
ATOM 739 N N . SER A 1 93 ? 7.566 6.431 -8.667 1.00 89.81 93 SER A N 1
ATOM 740 C CA . SER A 1 93 ? 6.915 6.243 -7.384 1.00 89.81 93 SER A CA 1
ATOM 741 C C . SER A 1 93 ? 5.419 6.044 -7.513 1.00 89.81 93 SER A C 1
ATOM 743 O O . SER A 1 93 ? 4.748 6.662 -8.340 1.00 89.81 93 SER A O 1
ATOM 745 N N . PHE A 1 94 ? 4.910 5.162 -6.665 1.00 92.50 94 PHE A N 1
ATOM 746 C CA . PHE A 1 94 ? 3.496 4.888 -6.495 1.00 92.50 94 PHE A CA 1
ATOM 747 C C . PHE A 1 94 ? 3.104 5.318 -5.094 1.00 92.50 94 PHE A C 1
ATOM 749 O O . PHE A 1 94 ? 3.698 4.865 -4.118 1.00 92.50 94 PHE A O 1
ATOM 756 N N . LYS A 1 95 ? 2.101 6.179 -4.979 1.00 95.56 95 LYS A N 1
ATOM 757 C CA . LYS A 1 95 ? 1.561 6.606 -3.695 1.00 95.56 95 LYS A CA 1
ATOM 758 C C . LYS A 1 95 ? 0.084 6.265 -3.634 1.00 95.56 95 LYS A C 1
ATOM 760 O O . LYS A 1 95 ? -0.718 6.778 -4.406 1.00 95.56 95 LYS A O 1
ATOM 765 N N . PHE A 1 96 ? -0.256 5.411 -2.684 1.00 96.25 96 PHE A N 1
ATOM 766 C CA . PHE A 1 96 ? -1.607 4.969 -2.389 1.00 96.25 96 PHE A CA 1
ATOM 767 C C . PHE A 1 96 ? -2.090 5.699 -1.144 1.00 96.25 96 PHE A C 1
ATOM 769 O O . PHE A 1 96 ? -1.421 5.652 -0.113 1.00 96.25 96 PHE A O 1
ATOM 776 N N . SER A 1 97 ? -3.250 6.344 -1.219 1.00 96.69 97 SER A N 1
ATOM 777 C CA . SER A 1 97 ? -3.932 6.933 -0.065 1.00 96.69 97 SER A CA 1
ATOM 778 C C . SER A 1 97 ? -5.252 6.211 0.168 1.00 96.69 97 SER A C 1
ATOM 780 O O . SER A 1 97 ? -6.127 6.202 -0.698 1.00 96.69 97 SER A O 1
ATOM 782 N N . PHE A 1 98 ? -5.391 5.594 1.337 1.00 93.00 98 PHE A N 1
ATOM 783 C CA . PHE A 1 98 ? -6.523 4.746 1.688 1.00 93.00 98 PHE A CA 1
ATOM 784 C C . PHE A 1 98 ? -7.548 5.528 2.502 1.00 93.00 98 PHE A C 1
ATOM 786 O O . PHE A 1 98 ? -7.244 6.096 3.553 1.00 93.00 98 PHE A O 1
ATOM 793 N N . SER A 1 99 ? -8.788 5.521 2.027 1.00 91.12 99 SER A N 1
ATOM 794 C CA . SER A 1 99 ? -9.953 5.941 2.799 1.00 91.12 99 SER A CA 1
ATOM 795 C C . SER A 1 99 ? -10.692 4.706 3.284 1.00 91.12 99 SER A C 1
ATOM 797 O O . SER A 1 99 ? -10.945 3.780 2.513 1.00 91.12 99 SER A O 1
ATOM 799 N N . TYR A 1 100 ? -11.056 4.710 4.559 1.00 86.12 100 TYR A N 1
ATOM 800 C CA . TYR A 1 100 ? -11.736 3.600 5.207 1.00 86.12 100 TYR A CA 1
ATOM 801 C C . TYR A 1 100 ? -13.187 3.972 5.492 1.00 86.12 100 TYR A C 1
ATOM 803 O O . TYR A 1 100 ? -13.474 5.103 5.895 1.00 86.12 100 TYR A O 1
ATOM 811 N N . LYS A 1 101 ? -14.086 2.999 5.341 1.00 83.94 101 LYS A N 1
ATOM 812 C CA . LYS A 1 101 ? -15.488 3.115 5.737 1.00 83.94 101 LYS A CA 1
ATOM 813 C C . LYS A 1 101 ? -15.556 3.551 7.197 1.00 83.94 101 LYS A C 1
ATOM 815 O O . LYS A 1 101 ? -14.809 3.051 8.045 1.00 83.94 101 LYS A O 1
ATOM 820 N N . LYS A 1 102 ? -16.482 4.459 7.512 1.00 70.69 102 LYS A N 1
ATOM 821 C CA . LYS A 1 102 ? -16.756 4.833 8.905 1.00 70.69 102 LYS A CA 1
ATOM 822 C C . LYS A 1 102 ? -17.146 3.581 9.689 1.00 70.69 102 LYS A C 1
ATOM 824 O O . LYS A 1 102 ? -18.071 2.870 9.303 1.00 70.69 102 LYS A O 1
ATOM 829 N N . GLN A 1 103 ? -16.433 3.314 10.782 1.00 64.69 103 GLN A N 1
ATOM 830 C CA . GLN A 1 103 ? -16.759 2.194 11.658 1.00 64.69 103 GLN A CA 1
ATOM 831 C C . GLN A 1 103 ? -18.162 2.393 12.231 1.00 64.69 103 GLN A C 1
ATOM 833 O O . GLN A 1 103 ? -18.478 3.458 12.765 1.00 64.69 103 GLN A O 1
ATOM 838 N N . VAL A 1 104 ? -19.002 1.366 12.120 1.00 50.22 104 VAL A N 1
ATOM 839 C CA . VAL A 1 104 ? -20.323 1.378 12.745 1.00 50.22 104 VAL A CA 1
ATOM 840 C C . VAL A 1 104 ? -20.123 1.156 14.244 1.00 50.22 104 VAL A C 1
ATOM 842 O O . VAL A 1 104 ? -19.523 0.162 14.662 1.00 50.22 104 VAL A O 1
ATOM 845 N N . ILE A 1 105 ? -20.574 2.110 15.056 1.00 52.56 105 ILE A N 1
ATOM 846 C CA . ILE A 1 105 ? -20.585 1.985 16.515 1.00 52.56 105 ILE A CA 1
ATOM 847 C C . ILE A 1 105 ? -21.870 1.240 16.878 1.00 52.56 105 ILE A C 1
ATOM 849 O O . ILE A 1 105 ? -22.960 1.763 16.663 1.00 52.56 105 ILE A O 1
ATOM 853 N N . TYR A 1 106 ? -21.741 0.030 17.418 1.00 42.44 106 TYR A N 1
ATOM 854 C CA . TYR A 1 106 ? -22.856 -0.701 18.019 1.00 42.44 106 TYR A CA 1
ATOM 855 C C . TYR A 1 106 ? -22.663 -0.697 19.534 1.00 42.44 106 TYR A C 1
ATOM 857 O O . TYR A 1 106 ? -21.614 -1.108 20.028 1.00 42.44 106 TYR A O 1
ATOM 865 N N . ASP A 1 107 ? -23.667 -0.213 20.266 1.00 45.16 107 ASP A N 1
ATOM 866 C CA . ASP A 1 107 ? -23.705 -0.253 21.735 1.00 45.16 107 ASP A CA 1
ATOM 867 C C . ASP A 1 107 ? -22.466 0.384 22.412 1.00 45.16 107 ASP A C 1
ATOM 869 O O . ASP A 1 107 ? -21.811 -0.191 23.280 1.00 45.16 107 ASP A O 1
ATOM 873 N N . GLY A 1 108 ? -22.057 1.563 21.922 1.00 49.62 108 GLY A N 1
ATOM 874 C CA . GLY A 1 108 ? -20.900 2.308 22.441 1.00 49.62 108 GLY A CA 1
ATOM 875 C C . GLY A 1 108 ? -19.530 1.669 22.168 1.00 49.62 108 GLY A C 1
ATOM 876 O O . GLY A 1 108 ? -18.508 2.235 22.554 1.00 49.62 108 GLY A O 1
ATOM 877 N N . LYS A 1 109 ? -19.477 0.521 21.480 1.00 44.59 109 LYS A N 1
ATOM 878 C CA . LYS A 1 109 ? -18.239 -0.149 21.070 1.00 44.59 109 LYS A CA 1
ATOM 879 C C . LYS A 1 109 ? -18.076 -0.032 19.559 1.00 44.59 109 LYS A C 1
ATOM 881 O O . LYS A 1 109 ? -18.985 -0.334 18.786 1.00 44.59 109 LYS A O 1
ATOM 886 N N . THR A 1 110 ? -16.899 0.399 19.115 1.00 52.69 110 THR A N 1
ATOM 887 C CA . THR A 1 110 ? -16.555 0.322 17.696 1.00 52.69 110 THR A CA 1
ATOM 888 C C . THR A 1 110 ? -16.540 -1.146 17.276 1.00 52.69 110 THR A C 1
ATOM 890 O O . THR A 1 110 ? -15.852 -1.972 17.889 1.00 52.69 110 THR A O 1
ATOM 893 N N . ALA A 1 111 ? -17.313 -1.494 16.243 1.00 50.44 111 ALA A N 1
ATOM 894 C CA . ALA A 1 111 ? -17.226 -2.801 15.609 1.00 50.44 111 ALA A CA 1
ATOM 895 C C . ALA A 1 111 ? -15.873 -2.895 14.886 1.00 50.44 111 ALA A C 1
ATOM 897 O O . ALA A 1 111 ? -15.748 -2.627 13.691 1.00 50.44 111 ALA A O 1
ATOM 898 N N . ASN A 1 112 ? -14.820 -3.218 15.638 1.00 53.66 112 ASN A N 1
ATOM 899 C CA . ASN A 1 112 ? -13.493 -3.428 15.087 1.00 53.66 112 ASN A CA 1
ATOM 900 C C . ASN A 1 112 ? -13.512 -4.754 14.331 1.00 53.66 112 ASN A C 1
ATOM 902 O O . ASN A 1 112 ? -13.301 -5.817 14.913 1.00 53.66 112 ASN A O 1
ATOM 906 N N . CYS A 1 113 ? -13.687 -4.672 13.018 1.00 52.16 113 CYS A N 1
ATOM 907 C CA . CYS A 1 113 ? -13.521 -5.786 12.087 1.00 52.16 113 CYS A CA 1
ATOM 908 C C . CYS A 1 113 ? -12.141 -6.496 12.240 1.00 52.16 113 CYS A C 1
ATOM 910 O O . CYS A 1 113 ? -11.960 -7.629 11.812 1.00 52.16 113 CYS A O 1
ATOM 912 N N . CYS A 1 114 ? -11.182 -5.877 12.943 1.00 52.41 114 CYS A N 1
ATOM 913 C CA . CYS A 1 114 ? -9.813 -6.360 13.144 1.00 52.41 114 CYS A CA 1
ATOM 914 C C . CYS A 1 114 ? -9.561 -7.214 14.394 1.00 52.41 114 CYS A C 1
ATOM 916 O O . CYS A 1 114 ? -8.439 -7.681 14.566 1.00 52.41 114 CYS A O 1
ATOM 918 N N . LYS A 1 115 ? -10.541 -7.416 15.289 1.00 49.62 115 LYS A N 1
ATOM 919 C CA . LYS A 1 115 ? -10.298 -8.196 16.523 1.00 49.62 115 LYS A CA 1
ATOM 920 C C . LYS A 1 115 ? -10.268 -9.712 16.306 1.00 49.62 115 LYS A C 1
ATOM 922 O O . LYS A 1 115 ? -9.675 -10.408 17.120 1.00 49.62 115 LYS A O 1
ATOM 927 N N . SER A 1 116 ? -10.902 -10.217 15.249 1.00 47.03 116 SER A N 1
ATOM 928 C CA . SER A 1 116 ? -11.085 -11.659 15.028 1.00 47.03 116 SER A CA 1
ATOM 929 C C . SER A 1 116 ? -10.347 -12.206 13.802 1.00 47.03 116 SER A C 1
ATOM 931 O O . SER A 1 116 ? -9.851 -13.322 13.880 1.00 47.03 116 SER A O 1
ATOM 933 N N . PHE A 1 117 ? -10.211 -11.444 12.706 1.00 50.22 117 PHE A N 1
ATOM 934 C CA . PHE A 1 117 ? -9.499 -11.885 11.492 1.00 50.22 117 PHE A CA 1
ATOM 935 C C . PHE A 1 117 ? -8.793 -10.708 10.782 1.00 50.22 117 PHE A C 1
ATOM 937 O O . PHE A 1 117 ? -9.381 -10.059 9.914 1.00 50.22 117 PHE A O 1
ATOM 944 N N . PRO A 1 118 ? -7.530 -10.397 11.130 1.00 50.66 118 PRO A N 1
ATOM 945 C CA . PRO A 1 118 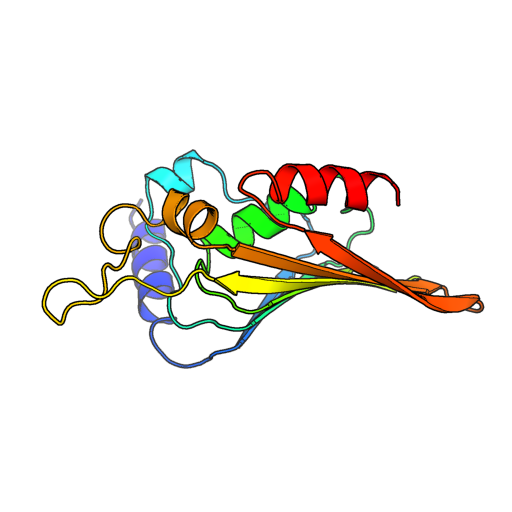? -6.832 -9.213 10.613 1.00 50.66 118 PRO A CA 1
ATOM 946 C C . PRO A 1 118 ? -6.520 -9.273 9.107 1.00 50.66 118 PRO A C 1
ATOM 948 O O . PRO A 1 118 ? -6.434 -8.230 8.467 1.00 50.66 118 PRO A O 1
ATOM 951 N N . ILE A 1 119 ? -6.396 -10.472 8.525 1.00 51.34 119 ILE A N 1
ATOM 952 C CA . ILE A 1 119 ? -5.951 -10.667 7.133 1.00 51.34 119 ILE A CA 1
ATOM 953 C C . ILE A 1 119 ? -6.984 -10.161 6.121 1.00 51.34 119 ILE A C 1
ATOM 955 O O . ILE A 1 119 ? -6.612 -9.583 5.109 1.00 51.34 119 ILE A O 1
ATOM 959 N N . SER A 1 120 ? -8.273 -10.371 6.386 1.00 54.12 120 SER A N 1
ATOM 960 C CA . SER A 1 120 ? -9.364 -10.043 5.460 1.00 54.12 120 SER A CA 1
ATOM 961 C C . SER A 1 120 ? -10.055 -8.725 5.797 1.00 54.12 120 SER A C 1
ATOM 963 O O . SER A 1 120 ? -10.810 -8.197 4.983 1.00 54.12 120 SER A O 1
ATOM 965 N N . CYS A 1 121 ? -9.810 -8.155 6.976 1.00 65.81 121 CYS A N 1
ATOM 966 C CA . CYS A 1 121 ? -10.585 -7.010 7.421 1.00 65.81 121 CYS A CA 1
ATOM 967 C C . CYS A 1 121 ? -10.313 -5.730 6.614 1.00 65.81 121 CYS A C 1
ATOM 969 O O . CYS A 1 121 ? -11.252 -5.004 6.277 1.00 65.81 121 CYS A O 1
ATOM 971 N N . TRP A 1 122 ? -9.053 -5.446 6.277 1.00 72.69 122 TRP A N 1
ATOM 972 C CA . TRP A 1 122 ? -8.702 -4.203 5.585 1.00 72.69 122 TRP A CA 1
ATOM 973 C C . TRP A 1 122 ? -9.325 -4.136 4.185 1.00 72.69 122 TRP A C 1
ATOM 975 O O . TRP A 1 122 ? -9.867 -3.092 3.833 1.00 72.69 122 TRP A O 1
ATOM 985 N N . GLN A 1 123 ? -9.382 -5.253 3.446 1.00 72.06 123 GLN A N 1
ATOM 986 C CA . GLN A 1 123 ? -10.048 -5.326 2.135 1.00 72.06 123 GLN A CA 1
ATOM 987 C C . GLN A 1 123 ? -11.516 -4.891 2.213 1.00 72.06 123 GLN A C 1
ATOM 989 O O . GLN A 1 123 ? -12.005 -4.164 1.356 1.00 72.06 123 GLN A O 1
ATOM 994 N N . HIS A 1 124 ? -12.213 -5.284 3.281 1.00 73.19 124 HIS A N 1
ATOM 995 C CA . HIS A 1 124 ? -13.623 -4.949 3.476 1.00 73.19 124 HIS A CA 1
ATOM 996 C C . HIS A 1 124 ? -13.833 -3.545 4.062 1.00 73.19 124 HIS A C 1
ATOM 998 O O . HIS A 1 124 ? -14.914 -2.964 3.892 1.00 73.19 124 HIS A O 1
ATOM 1004 N N . CYS A 1 125 ? -12.823 -3.001 4.748 1.00 79.88 125 CYS A N 1
ATOM 1005 C CA . CYS A 1 125 ? -12.862 -1.681 5.373 1.00 79.88 125 CYS A CA 1
ATOM 1006 C C . CYS A 1 125 ? -12.459 -0.549 4.433 1.00 79.88 125 CYS A C 1
ATOM 1008 O O . CYS A 1 125 ? -12.883 0.579 4.666 1.00 79.88 125 CYS A O 1
ATOM 1010 N N . ILE A 1 126 ? -11.653 -0.808 3.405 1.00 86.75 126 ILE A N 1
ATOM 1011 C CA . ILE A 1 126 ? -11.276 0.217 2.431 1.00 86.75 126 ILE A CA 1
ATOM 1012 C C . ILE A 1 126 ? -12.506 0.583 1.592 1.00 86.75 126 ILE A C 1
ATOM 1014 O O . ILE A 1 126 ? -13.252 -0.266 1.107 1.00 86.75 126 ILE A O 1
ATOM 1018 N N . GLU A 1 127 ? -12.750 1.882 1.472 1.00 88.88 127 GLU A N 1
ATOM 1019 C CA . GLU A 1 127 ? -13.834 2.458 0.675 1.00 88.88 127 GLU A CA 1
ATOM 1020 C C . GLU A 1 127 ? -13.318 2.979 -0.667 1.00 88.88 127 GLU A C 1
ATOM 1022 O O . GLU A 1 127 ? -13.964 2.825 -1.705 1.00 88.88 127 GLU A O 1
ATOM 1027 N N . LYS A 1 128 ? -12.148 3.618 -0.633 1.00 92.94 128 LYS A N 1
ATOM 1028 C CA . LYS A 1 128 ? -11.556 4.320 -1.767 1.00 92.94 128 LYS A CA 1
ATOM 1029 C C . LYS A 1 128 ? -10.039 4.315 -1.633 1.00 92.94 128 LYS A C 1
ATOM 1031 O O . LYS A 1 128 ? -9.516 4.510 -0.535 1.00 92.94 128 LYS A O 1
ATOM 1036 N N . VAL A 1 129 ? -9.356 4.164 -2.761 1.00 94.81 129 VAL A N 1
ATOM 1037 C CA . VAL A 1 129 ? -7.906 4.321 -2.879 1.00 94.81 129 VAL A CA 1
ATOM 1038 C C . VAL A 1 129 ? -7.614 5.412 -3.899 1.00 94.81 129 VAL A C 1
ATOM 1040 O O . VAL A 1 129 ? -8.102 5.366 -5.024 1.00 94.81 129 VAL A O 1
ATOM 1043 N N . GLU A 1 130 ? -6.835 6.411 -3.507 1.00 96.88 130 GLU A N 1
ATOM 1044 C CA . GLU A 1 130 ? -6.258 7.379 -4.440 1.00 96.88 130 GLU A CA 1
ATOM 1045 C C . GLU A 1 130 ? -4.845 6.923 -4.782 1.00 96.88 130 GLU A C 1
ATOM 1047 O O . GLU A 1 130 ? -4.011 6.783 -3.888 1.00 96.88 130 GLU A O 1
ATOM 1052 N N . LEU A 1 131 ? -4.599 6.653 -6.060 1.00 95.88 131 LEU A N 1
ATOM 1053 C CA . LEU A 1 131 ? -3.314 6.206 -6.576 1.00 95.88 131 LEU A CA 1
ATOM 1054 C C . LEU A 1 131 ? -2.679 7.330 -7.390 1.00 95.88 131 LEU A C 1
ATOM 1056 O O . LEU A 1 131 ? -3.192 7.715 -8.437 1.00 95.88 131 LEU A O 1
ATOM 1060 N N . GLU A 1 132 ? -1.546 7.828 -6.919 1.00 95.38 132 GLU A N 1
ATOM 1061 C CA . GLU A 1 132 ? -0.680 8.758 -7.633 1.00 95.38 132 GLU A CA 1
ATOM 1062 C C . GLU A 1 132 ? 0.539 7.997 -8.166 1.00 95.38 132 GLU A C 1
ATOM 1064 O O . GLU A 1 132 ? 1.250 7.337 -7.408 1.00 95.38 132 GLU A O 1
ATOM 1069 N N . ILE A 1 133 ? 0.773 8.084 -9.473 1.00 91.62 133 ILE A N 1
ATOM 1070 C CA . ILE A 1 133 ? 1.921 7.489 -10.158 1.00 91.62 133 ILE A CA 1
ATOM 1071 C C . ILE A 1 133 ? 2.791 8.621 -10.680 1.00 91.62 133 ILE A C 1
ATOM 1073 O O . ILE A 1 133 ? 2.339 9.439 -11.484 1.00 91.62 133 ILE A O 1
ATOM 1077 N N . ASN A 1 134 ? 4.042 8.643 -10.246 1.00 89.44 134 ASN A N 1
ATOM 1078 C CA . ASN A 1 134 ? 5.045 9.586 -10.701 1.00 89.44 134 ASN A CA 1
ATOM 1079 C C . ASN A 1 134 ? 6.122 8.851 -11.486 1.00 89.44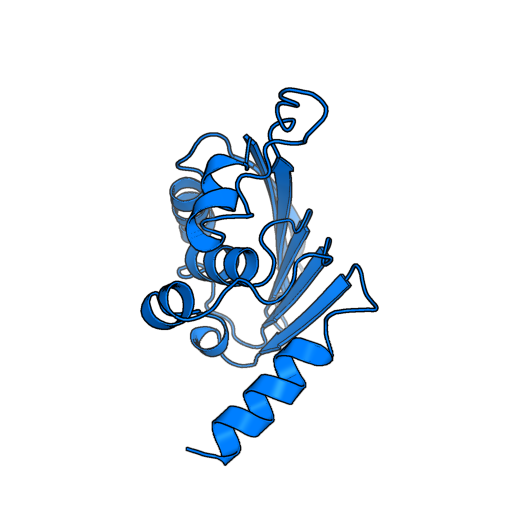 134 ASN A C 1
ATOM 1081 O O . ASN A 1 134 ? 6.677 7.872 -10.998 1.00 89.44 134 ASN A O 1
ATOM 1085 N N . HIS A 1 135 ? 6.455 9.375 -12.661 1.00 84.69 135 HIS A N 1
ATOM 1086 C CA . HIS A 1 135 ? 7.647 8.990 -13.405 1.00 84.69 135 HIS A CA 1
ATOM 1087 C C . HIS A 1 135 ? 8.520 10.223 -13.605 1.00 84.69 135 HIS A C 1
ATOM 1089 O O . HIS A 1 135 ? 8.085 11.227 -14.177 1.00 84.69 135 HIS A O 1
ATOM 1095 N N . GLU A 1 136 ? 9.750 10.146 -13.123 1.00 79.44 136 GLU A N 1
ATOM 1096 C CA . GLU A 1 136 ? 10.788 11.139 -13.325 1.00 79.44 136 GLU A CA 1
ATOM 1097 C C . GLU A 1 136 ? 11.851 10.535 -14.238 1.00 79.44 136 GLU A C 1
ATOM 1099 O O . GLU A 1 136 ? 12.646 9.691 -13.831 1.00 79.44 136 GLU A O 1
ATOM 1104 N N . TYR A 1 137 ? 11.835 10.969 -15.497 1.00 68.94 137 TYR A N 1
ATOM 1105 C CA . TYR A 1 137 ? 12.842 10.572 -16.471 1.00 68.94 137 TYR A CA 1
ATOM 1106 C C . TYR A 1 137 ? 13.997 11.558 -16.428 1.00 68.94 137 TYR A C 1
ATOM 1108 O O . TYR A 1 137 ? 13.777 12.773 -16.557 1.00 68.94 137 TYR A O 1
ATOM 1116 N N . TYR A 1 138 ? 15.228 11.056 -16.340 1.00 58.19 138 TYR A N 1
ATOM 1117 C CA . TYR A 1 138 ? 16.408 11.909 -16.425 1.00 58.19 138 TYR A CA 1
ATOM 1118 C C . TYR A 1 138 ? 16.375 12.647 -17.779 1.00 58.19 138 TYR A C 1
ATOM 1120 O O . TYR A 1 138 ? 16.553 12.034 -18.829 1.00 58.19 138 TYR A O 1
ATOM 1128 N N . ARG A 1 139 ? 16.122 13.972 -17.749 1.00 63.47 139 ARG A N 1
ATOM 1129 C CA . ARG A 1 139 ? 15.967 14.936 -18.878 1.00 63.47 139 ARG A CA 1
ATOM 1130 C C . ARG A 1 139 ? 14.552 15.250 -19.388 1.00 63.47 139 ARG A C 1
ATOM 1132 O O . ARG A 1 139 ? 14.429 16.217 -20.136 1.00 63.47 139 ARG A O 1
ATOM 1139 N N . ARG A 1 140 ? 13.493 14.513 -19.026 1.00 63.50 140 ARG A N 1
ATOM 1140 C CA . ARG A 1 140 ? 12.136 14.725 -19.601 1.00 63.50 140 ARG A CA 1
ATOM 1141 C C . ARG A 1 140 ? 11.128 15.402 -18.667 1.00 63.50 140 ARG A C 1
ATOM 1143 O O . ARG A 1 140 ? 10.017 15.699 -19.097 1.00 63.50 140 ARG A O 1
ATOM 1150 N N . GLY A 1 141 ? 11.532 15.681 -17.428 1.00 68.94 141 GLY A N 1
ATOM 1151 C CA . GLY A 1 141 ? 10.661 16.242 -16.397 1.00 68.94 141 GLY A CA 1
ATOM 1152 C C . GLY A 1 141 ? 9.789 15.181 -15.718 1.00 68.94 141 GLY A C 1
ATOM 1153 O O . GLY A 1 141 ? 9.863 13.992 -16.034 1.00 68.94 141 GLY A O 1
ATOM 1154 N N . LYS A 1 142 ? 8.979 15.626 -14.754 1.00 78.06 142 LYS A N 1
ATOM 1155 C CA . LYS A 1 142 ? 8.099 14.775 -13.946 1.00 78.06 142 LYS A CA 1
ATOM 1156 C C . LYS A 1 142 ? 6.727 14.650 -14.608 1.00 78.06 142 LYS A C 1
ATOM 1158 O O . LYS A 1 142 ? 6.089 15.662 -14.889 1.00 78.06 142 LYS A O 1
ATOM 1163 N N . ASN A 1 143 ? 6.260 13.422 -14.817 1.00 83.94 143 ASN A N 1
ATOM 1164 C CA . ASN A 1 143 ? 4.880 13.139 -15.205 1.00 83.94 143 ASN A CA 1
ATOM 1165 C C . ASN A 1 143 ? 4.141 12.511 -14.021 1.00 83.94 143 ASN A C 1
ATOM 1167 O O . ASN A 1 143 ? 4.610 11.520 -13.462 1.00 83.94 143 ASN A O 1
ATOM 1171 N N . THR A 1 144 ? 2.994 13.086 -13.661 1.00 89.88 144 THR A N 1
ATOM 1172 C CA . THR A 1 144 ? 2.135 12.611 -12.577 1.00 89.88 144 THR A CA 1
ATOM 1173 C C . THR A 1 144 ? 0.780 12.212 -13.143 1.00 89.88 144 THR A C 1
ATOM 1175 O O . THR A 1 144 ? 0.103 13.017 -13.783 1.00 89.88 144 THR A O 1
ATOM 1178 N N . LYS A 1 145 ? 0.361 10.977 -12.872 1.00 92.12 145 LYS A N 1
ATOM 1179 C CA . LYS A 1 145 ? -0.982 10.474 -13.170 1.00 92.12 145 LYS A CA 1
ATOM 1180 C C . LYS A 1 145 ? -1.694 10.141 -11.868 1.00 92.12 145 LYS A C 1
ATOM 1182 O O . LYS A 1 145 ? -1.073 9.621 -10.947 1.00 92.12 145 LYS A O 1
ATOM 1187 N N . MET A 1 146 ? -2.990 10.419 -11.800 1.00 94.62 146 MET A N 1
ATOM 1188 C CA . MET A 1 146 ? -3.801 10.177 -10.610 1.00 94.62 146 MET A CA 1
ATOM 1189 C C . MET A 1 146 ? -5.029 9.345 -10.964 1.00 94.62 146 MET A C 1
ATOM 1191 O O . MET A 1 146 ? -5.705 9.621 -11.954 1.00 94.62 146 MET A O 1
ATOM 1195 N N . TYR A 1 147 ? -5.325 8.355 -10.130 1.00 94.88 147 TYR A N 1
ATOM 1196 C CA . TYR A 1 147 ? -6.450 7.443 -10.276 1.00 94.88 147 TYR A CA 1
ATOM 1197 C C . TYR A 1 147 ? -7.230 7.365 -8.969 1.00 94.88 147 TYR A C 1
ATOM 1199 O O . TYR A 1 147 ? -6.666 7.450 -7.878 1.00 94.88 147 TYR A O 1
ATOM 1207 N N . ILE A 1 148 ? -8.541 7.181 -9.084 1.00 95.75 148 ILE A N 1
ATOM 1208 C CA . ILE A 1 148 ? -9.421 6.917 -7.950 1.00 95.75 148 ILE A CA 1
ATOM 1209 C C . ILE A 1 148 ? -9.997 5.523 -8.143 1.00 95.75 148 ILE A C 1
ATOM 1211 O O . ILE A 1 148 ? -10.786 5.306 -9.059 1.00 95.75 148 ILE A O 1
ATOM 1215 N N . LEU A 1 149 ? -9.612 4.608 -7.264 1.00 93.88 149 LEU A N 1
ATOM 1216 C CA . LEU A 1 149 ? -10.045 3.218 -7.262 1.00 93.88 149 LEU A CA 1
ATOM 1217 C C . LEU A 1 149 ? -11.086 3.035 -6.158 1.00 93.88 149 LEU A C 1
ATOM 1219 O O . LEU A 1 149 ? -10.952 3.581 -5.056 1.00 93.88 149 LEU A O 1
ATOM 1223 N N . LYS A 1 150 ? -12.156 2.306 -6.455 1.00 90.44 150 LYS A N 1
ATOM 1224 C CA . LYS A 1 150 ? -13.280 2.073 -5.537 1.00 90.44 150 LYS A CA 1
ATOM 1225 C C . LYS A 1 150 ? -13.764 0.643 -5.681 1.00 90.44 150 LYS A C 1
ATOM 1227 O O . LYS A 1 150 ? -13.600 0.058 -6.743 1.00 90.44 150 LYS A O 1
ATOM 1232 N N . GLY A 1 151 ? -14.442 0.149 -4.651 1.00 81.81 151 GLY A N 1
ATOM 1233 C CA . GLY A 1 151 ? -14.998 -1.201 -4.652 1.00 81.81 151 GLY A CA 1
ATOM 1234 C C . GLY A 1 151 ? -14.055 -2.230 -4.036 1.00 81.81 151 GLY A C 1
ATOM 1235 O O . GLY A 1 151 ? -12.940 -1.914 -3.622 1.00 81.81 151 GLY A O 1
ATOM 1236 N N . ALA A 1 152 ? -14.550 -3.461 -3.917 1.00 77.56 152 ALA A N 1
ATOM 1237 C CA . ALA A 1 152 ? -13.804 -4.579 -3.334 1.00 77.56 152 ALA A CA 1
ATOM 1238 C C . ALA A 1 152 ? -12.709 -5.119 -4.276 1.00 77.56 152 ALA A C 1
ATOM 1240 O O . ALA A 1 152 ? -11.796 -5.806 -3.834 1.00 77.56 152 ALA A O 1
ATOM 1241 N N . ASP A 1 153 ? -12.787 -4.770 -5.556 1.00 87.06 153 ASP A N 1
ATOM 1242 C CA . ASP A 1 153 ? -11.911 -5.160 -6.660 1.00 87.06 153 ASP A CA 1
ATOM 1243 C C . ASP A 1 153 ? -10.750 -4.174 -6.887 1.00 87.06 153 ASP A C 1
ATOM 1245 O O . ASP A 1 153 ? -10.037 -4.258 -7.884 1.00 87.06 153 ASP A O 1
ATOM 1249 N N . PHE A 1 154 ? -10.507 -3.232 -5.967 1.00 88.56 154 PHE A N 1
ATOM 1250 C CA . PHE A 1 154 ? -9.468 -2.214 -6.161 1.00 88.56 154 PHE A CA 1
ATOM 1251 C C . PHE A 1 154 ? -8.064 -2.809 -6.375 1.00 88.56 154 PHE A C 1
ATOM 1253 O O . PHE A 1 154 ? -7.247 -2.179 -7.035 1.00 88.56 154 PHE A O 1
ATOM 1260 N N . MET A 1 155 ? -7.774 -4.004 -5.847 1.00 89.50 155 MET A N 1
ATOM 1261 C CA . MET A 1 155 ? -6.502 -4.697 -6.096 1.00 89.50 155 MET A CA 1
ATOM 1262 C C . MET A 1 155 ? -6.353 -5.122 -7.559 1.00 89.50 155 MET A C 1
ATOM 1264 O O . MET A 1 155 ? -5.291 -4.924 -8.141 1.00 89.50 155 MET A O 1
ATOM 1268 N N . GLU A 1 156 ? -7.426 -5.618 -8.177 1.00 90.38 156 GLU A N 1
ATOM 1269 C CA . GLU A 1 156 ? -7.449 -5.944 -9.608 1.00 90.38 156 GLU A CA 1
ATOM 1270 C C . GLU A 1 156 ? -7.301 -4.670 -10.451 1.00 90.38 156 GLU A C 1
ATOM 1272 O O . GLU A 1 156 ? -6.587 -4.656 -11.453 1.00 90.38 156 GLU A O 1
ATOM 1277 N N . GLN A 1 157 ? -7.907 -3.562 -10.005 1.00 91.69 157 GLN A N 1
ATOM 1278 C CA . GLN A 1 157 ? -7.729 -2.255 -10.641 1.00 91.69 157 GLN A CA 1
ATOM 1279 C C . GLN A 1 157 ? -6.282 -1.746 -10.519 1.00 91.69 157 GLN A C 1
ATOM 1281 O O . GLN A 1 157 ? -5.765 -1.181 -11.482 1.00 91.69 157 GLN A O 1
ATOM 1286 N N . ILE A 1 158 ? -5.610 -1.952 -9.374 1.00 90.31 158 ILE A N 1
ATOM 1287 C CA . ILE A 1 158 ? -4.179 -1.636 -9.211 1.00 90.31 158 ILE A CA 1
ATOM 1288 C C . ILE A 1 158 ? -3.359 -2.442 -10.214 1.00 90.31 158 ILE A C 1
ATOM 1290 O O . ILE A 1 158 ? -2.570 -1.847 -10.943 1.00 90.31 158 ILE A O 1
ATOM 1294 N N . ASP A 1 159 ? -3.563 -3.759 -10.294 1.00 88.81 159 ASP A N 1
ATOM 1295 C CA . ASP A 1 159 ? -2.837 -4.607 -11.245 1.00 88.81 159 ASP A CA 1
ATOM 1296 C C . ASP A 1 159 ? -3.063 -4.151 -12.692 1.00 88.81 159 ASP A C 1
ATOM 1298 O O . ASP A 1 159 ? -2.101 -4.013 -13.450 1.00 88.81 159 ASP A O 1
ATOM 1302 N N . ALA A 1 160 ? -4.305 -3.835 -13.069 1.00 88.81 160 ALA A N 1
ATOM 1303 C CA . ALA A 1 160 ? -4.633 -3.355 -14.407 1.00 88.81 160 ALA A CA 1
ATOM 1304 C C . ALA A 1 160 ? -3.959 -2.012 -14.730 1.00 88.81 160 ALA A C 1
ATOM 1306 O O . ALA A 1 160 ? -3.376 -1.862 -15.801 1.00 88.81 160 ALA A O 1
ATOM 1307 N N . VAL A 1 161 ? -4.001 -1.039 -13.813 1.00 88.31 161 VAL A N 1
ATOM 1308 C CA . VAL A 1 161 ? -3.369 0.273 -14.018 1.00 88.31 161 VAL A CA 1
ATOM 1309 C C . VAL A 1 161 ? -1.850 0.128 -14.070 1.00 88.31 161 VAL A C 1
ATOM 1311 O O . VAL A 1 161 ? -1.222 0.629 -14.999 1.00 88.31 161 VAL A O 1
ATOM 1314 N N . CYS A 1 162 ? -1.249 -0.568 -13.108 1.00 83.69 162 CYS A N 1
ATOM 1315 C CA . CYS A 1 162 ? 0.201 -0.665 -12.967 1.00 83.69 162 CYS A CA 1
ATOM 1316 C C . CYS A 1 162 ? 0.867 -1.529 -14.044 1.00 83.69 162 CYS A C 1
ATOM 1318 O O . CYS A 1 162 ? 2.022 -1.263 -14.358 1.00 83.69 162 CYS A O 1
ATOM 1320 N N . SER A 1 163 ? 0.146 -2.481 -14.649 1.00 80.12 163 SER A N 1
ATOM 1321 C CA . SER A 1 163 ? 0.657 -3.315 -15.753 1.00 80.12 163 SER A CA 1
ATOM 1322 C C . SER A 1 163 ? 0.728 -2.590 -17.102 1.00 80.12 163 SER A C 1
ATOM 1324 O O . SER A 1 163 ? 1.278 -3.129 -18.058 1.00 80.12 163 SER A O 1
ATOM 1326 N N . THR A 1 164 ? 0.148 -1.389 -17.216 1.00 73.50 164 THR A N 1
ATOM 1327 C CA . THR A 1 164 ? 0.186 -0.584 -18.457 1.00 73.50 164 THR A CA 1
ATOM 1328 C C . THR A 1 164 ? 1.419 0.318 -18.576 1.00 73.50 164 THR A C 1
ATOM 1330 O O . THR A 1 164 ? 1.539 1.059 -19.555 1.00 73.50 164 THR A O 1
ATOM 1333 N N . PHE A 1 165 ? 2.314 0.263 -17.588 1.00 63.59 165 PHE A N 1
ATOM 1334 C CA . PHE A 1 165 ? 3.559 1.024 -17.498 1.00 63.59 165 PHE A CA 1
ATOM 1335 C C . PHE A 1 165 ? 4.746 0.067 -17.477 1.00 63.59 165 PHE A C 1
ATOM 1337 O O . PHE A 1 165 ? 5.770 0.432 -18.094 1.00 63.59 165 PHE A O 1
#

Organism: Acer saccharum (NCBI:txid4024)

pLDDT: mean 73.82, std 18.56, range [24.92, 96.88]